Protein AF-A0A9X0KCF4-F1 (afdb_monomer_lite)

Sequence (65 aa):
MNMQFRWYGKEDPVSLSYIRQIPGLKGIVSAVYDVPAGDLWPEESIAHLKAEIERHDLAFEWERL

Secondary structure (DSSP, 8-state):
--EEEE---TT-SS-HHHHTTSTTEEEEE----SS-TTSPPPHHHHHHHHHHHHTTT-EEE----

Foldseek 3Di:
DAAEAEDAPPPGPQDLLNVLPDPPHAAYEYDQPVDDPPDDDDPVSVVVVQVRNVVSVHGYDDDDD

Radius of gyration: 11.93 Å; chains: 1; bounding box: 30×22×30 Å

pLDDT: mean 89.41, std 9.37, range [44.03, 95.56]

Structure (mmCIF, N/CA/C/O backbone):
data_AF-A0A9X0KCF4-F1
#
_entry.id   AF-A0A9X0KCF4-F1
#
loop_
_atom_site.group_PDB
_atom_site.id
_atom_site.type_symbol
_atom_site.label_atom_id
_atom_site.label_alt_id
_atom_site.label_comp_id
_atom_site.label_asym_id
_atom_site.label_entity_id
_atom_site.label_seq_id
_atom_site.pdbx_PDB_ins_code
_atom_site.Cartn_x
_atom_site.Cartn_y
_atom_site.Cartn_z
_atom_site.occupancy
_atom_site.B_iso_or_equiv
_atom_site.auth_seq_id
_atom_site.auth_comp_id
_atom_site.auth_asym_id
_atom_site.auth_atom_id
_atom_site.pdbx_PDB_model_num
ATOM 1 N N . MET A 1 1 ? 0.888 11.102 16.164 1.00 72.50 1 MET A N 1
ATOM 2 C CA . MET A 1 1 ? 1.335 9.737 15.821 1.00 72.50 1 MET A CA 1
ATOM 3 C C . MET A 1 1 ? 1.040 9.517 14.344 1.00 72.50 1 MET A C 1
ATOM 5 O O . MET A 1 1 ? -0.118 9.660 13.968 1.00 72.50 1 MET A O 1
ATOM 9 N N . ASN A 1 2 ? 2.051 9.242 13.518 1.00 79.62 2 ASN A N 1
ATOM 10 C CA . ASN A 1 2 ? 1.852 8.877 12.111 1.00 79.62 2 ASN A CA 1
ATOM 11 C C . ASN A 1 2 ? 1.784 7.353 12.031 1.00 79.62 2 ASN A C 1
ATOM 13 O O . ASN A 1 2 ? 2.815 6.692 12.010 1.00 79.62 2 ASN A O 1
ATOM 17 N N . MET A 1 3 ? 0.572 6.798 12.096 1.00 89.38 3 MET A N 1
ATOM 18 C CA . MET A 1 3 ? 0.380 5.351 12.056 1.00 89.38 3 MET A CA 1
ATOM 19 C C . MET A 1 3 ? 0.225 4.895 10.609 1.00 89.38 3 MET A C 1
ATOM 21 O O . MET A 1 3 ? -0.660 5.375 9.903 1.00 89.38 3 MET A O 1
ATOM 25 N N . GLN A 1 4 ? 1.083 3.980 10.182 1.00 91.94 4 GLN A N 1
ATOM 26 C CA . GLN A 1 4 ? 1.090 3.413 8.838 1.00 91.94 4 GLN A CA 1
ATOM 27 C C . GLN A 1 4 ? 0.981 1.891 8.926 1.00 91.94 4 GLN A C 1
ATOM 29 O O . GLN A 1 4 ? 1.365 1.297 9.935 1.00 91.94 4 GLN A O 1
ATOM 34 N N . PHE A 1 5 ? 0.456 1.267 7.876 1.00 94.06 5 PHE A N 1
ATOM 35 C CA . PHE A 1 5 ? 0.336 -0.184 7.781 1.00 94.06 5 PHE A CA 1
ATOM 36 C C . PHE A 1 5 ? 1.163 -0.684 6.604 1.00 94.06 5 PHE A C 1
ATOM 38 O O . PHE A 1 5 ? 1.072 -0.135 5.506 1.00 94.06 5 PHE A O 1
ATOM 45 N N . ARG A 1 6 ? 1.975 -1.720 6.826 1.00 94.62 6 ARG A N 1
ATOM 46 C CA . ARG A 1 6 ? 2.734 -2.344 5.745 1.00 94.62 6 ARG A CA 1
ATOM 47 C C . ARG A 1 6 ? 1.840 -3.331 5.010 1.00 94.62 6 ARG A C 1
ATOM 49 O O . ARG A 1 6 ? 1.387 -4.290 5.621 1.00 94.62 6 ARG A O 1
ATOM 56 N N . TRP A 1 7 ? 1.616 -3.099 3.725 1.00 95.44 7 TRP A N 1
ATOM 57 C CA . TRP A 1 7 ? 0.800 -3.967 2.880 1.00 95.44 7 TRP A CA 1
ATOM 58 C C . TRP A 1 7 ? 1.653 -4.564 1.764 1.00 95.44 7 TRP A C 1
ATOM 60 O O . TRP A 1 7 ? 2.388 -3.839 1.092 1.00 95.44 7 TRP A O 1
ATOM 70 N N . TYR A 1 8 ? 1.562 -5.876 1.562 1.00 93.56 8 TYR A N 1
ATOM 71 C CA . TYR A 1 8 ? 2.419 -6.617 0.625 1.00 93.56 8 TYR A CA 1
ATOM 72 C C . TYR A 1 8 ? 1.812 -6.786 -0.775 1.00 93.56 8 TYR A C 1
ATOM 74 O O . TYR A 1 8 ? 2.280 -7.597 -1.570 1.00 93.56 8 TYR A O 1
ATOM 82 N N . GLY A 1 9 ? 0.775 -6.014 -1.100 1.00 91.00 9 GLY A N 1
ATOM 83 C CA . GLY A 1 9 ? 0.077 -6.117 -2.376 1.00 91.00 9 GLY A CA 1
ATOM 84 C C . GLY A 1 9 ? -1.079 -7.116 -2.331 1.00 91.00 9 GLY A C 1
ATOM 85 O O . GLY A 1 9 ? -1.562 -7.503 -1.270 1.00 91.00 9 GLY A O 1
ATOM 86 N N . LYS A 1 10 ? -1.558 -7.532 -3.507 1.00 88.81 10 LYS A N 1
ATOM 87 C CA . LYS A 1 10 ? -2.775 -8.359 -3.636 1.00 88.81 10 LYS A CA 1
ATOM 88 C C . LYS A 1 10 ? -2.682 -9.737 -2.987 1.00 88.81 10 LYS A C 1
ATOM 90 O O . LYS A 1 10 ? -3.719 -10.315 -2.684 1.00 88.81 10 LYS A O 1
ATOM 95 N N . GLU A 1 11 ? -1.472 -10.250 -2.795 1.00 89.38 11 GLU A N 1
ATOM 96 C CA . GLU A 1 11 ? -1.246 -11.544 -2.145 1.00 89.38 11 GLU A CA 1
ATOM 97 C C . GLU A 1 11 ? -1.223 -11.448 -0.613 1.00 89.38 11 GLU A C 1
ATOM 99 O O . GLU A 1 11 ? -1.168 -12.471 0.069 1.00 89.38 11 GLU A O 1
ATOM 104 N N . ASP A 1 12 ? -1.290 -10.235 -0.055 1.00 93.25 12 ASP A N 1
ATOM 105 C CA . ASP A 1 12 ? -1.419 -10.043 1.384 1.00 93.25 12 ASP A CA 1
ATOM 106 C C . ASP A 1 12 ? -2.764 -10.619 1.868 1.00 93.25 12 ASP A C 1
ATOM 108 O O . ASP A 1 12 ? -3.820 -10.233 1.348 1.00 93.25 12 ASP A O 1
ATOM 112 N N . PRO A 1 13 ? -2.774 -11.519 2.872 1.00 95.12 13 PRO A N 1
ATOM 113 C CA . PRO A 1 13 ? -4.017 -12.059 3.417 1.00 95.12 13 PRO A CA 1
ATOM 114 C C . PRO A 1 13 ? -4.914 -10.972 4.030 1.00 95.12 13 PRO A C 1
ATOM 116 O O . PRO A 1 13 ? -6.120 -11.181 4.181 1.00 95.12 13 PRO A O 1
ATOM 119 N N . VAL A 1 14 ? -4.353 -9.813 4.390 1.00 95.06 14 VAL A N 1
ATOM 120 C CA . VAL A 1 14 ? -5.099 -8.669 4.907 1.00 95.06 14 VAL A CA 1
ATOM 121 C C . VAL A 1 14 ? -5.391 -7.688 3.770 1.00 95.06 14 VAL A C 1
ATOM 123 O O . VAL A 1 14 ? -4.537 -6.923 3.327 1.00 95.06 14 VAL A O 1
ATOM 126 N N . SER A 1 15 ? -6.643 -7.669 3.308 1.00 95.19 15 SER A N 1
ATOM 127 C CA . SER A 1 15 ? -7.065 -6.737 2.253 1.00 95.19 15 SER A CA 1
ATOM 128 C C . SER A 1 15 ? -7.040 -5.271 2.713 1.00 95.19 15 SER A C 1
ATOM 130 O O . SER A 1 15 ? -7.309 -4.974 3.882 1.00 95.19 15 SER A O 1
ATOM 132 N N . LEU A 1 16 ? -6.872 -4.341 1.769 1.00 94.75 16 LEU A N 1
ATOM 133 C CA . LEU A 1 16 ? -6.963 -2.895 2.017 1.00 94.75 16 LEU A CA 1
ATOM 134 C C . LEU A 1 16 ? -8.291 -2.471 2.667 1.00 94.75 16 LEU A C 1
ATOM 136 O O . LEU A 1 16 ? -8.295 -1.610 3.545 1.00 94.75 16 LEU A O 1
ATOM 140 N N . SER A 1 17 ? -9.406 -3.125 2.324 1.00 94.06 17 SER A N 1
ATOM 141 C CA . SER A 1 17 ? -10.712 -2.874 2.952 1.00 94.06 17 SER A CA 1
ATOM 142 C C . SER A 1 17 ? -10.733 -3.188 4.449 1.00 94.06 17 SER A C 1
ATOM 144 O O . SER A 1 17 ? -11.397 -2.486 5.209 1.00 94.06 17 SER A O 1
ATOM 146 N N . TYR A 1 18 ? -10.001 -4.218 4.885 1.00 95.56 18 TYR A N 1
ATOM 147 C CA . TYR A 1 18 ? -9.832 -4.519 6.310 1.00 95.56 18 TYR A CA 1
ATOM 148 C C . TYR A 1 18 ? -8.900 -3.503 6.968 1.00 95.56 18 TYR A C 1
ATOM 150 O O . TYR A 1 18 ? -9.219 -2.960 8.024 1.00 95.56 18 TYR A O 1
ATOM 158 N N . ILE A 1 19 ? -7.778 -3.191 6.316 1.00 95.19 19 ILE A N 1
ATOM 159 C CA . ILE A 1 19 ? -6.784 -2.243 6.830 1.00 95.19 19 ILE A CA 1
ATOM 160 C C . ILE A 1 19 ? -7.403 -0.852 7.052 1.00 95.19 19 ILE A C 1
ATOM 162 O O . ILE A 1 19 ? -7.133 -0.204 8.064 1.00 95.19 19 ILE A O 1
ATOM 166 N N . ARG A 1 20 ? -8.310 -0.415 6.169 1.00 93.56 20 ARG A N 1
ATOM 167 C CA . ARG A 1 20 ? -9.012 0.876 6.267 1.00 93.56 20 ARG A CA 1
ATOM 168 C C . ARG A 1 20 ? -9.819 1.063 7.557 1.00 93.56 20 ARG A C 1
ATOM 170 O O . ARG A 1 20 ? -10.084 2.206 7.939 1.00 93.56 20 ARG A O 1
ATOM 177 N N . GLN A 1 21 ? -10.194 -0.028 8.225 1.00 94.56 21 GLN A N 1
ATOM 178 C CA . GLN A 1 21 ? -10.978 -0.008 9.463 1.00 94.56 21 GLN A CA 1
ATOM 179 C C . GLN A 1 21 ? -10.137 0.325 10.705 1.00 94.56 21 GLN A C 1
ATOM 181 O O . GLN A 1 21 ? -10.707 0.607 11.758 1.00 94.56 21 GLN A O 1
ATOM 186 N N . ILE A 1 22 ? -8.801 0.312 10.608 1.00 93.81 22 ILE A N 1
ATOM 187 C CA . ILE A 1 22 ? -7.908 0.579 11.740 1.00 93.81 22 ILE A CA 1
ATOM 188 C C . ILE A 1 22 ? -8.047 2.051 12.185 1.00 93.81 22 ILE A C 1
ATOM 190 O O . ILE A 1 22 ? -7.731 2.965 11.413 1.00 93.81 22 ILE A O 1
ATOM 194 N N . PRO A 1 23 ? -8.467 2.323 13.436 1.00 93.12 23 PRO A N 1
ATOM 195 C CA . PRO A 1 23 ? -8.632 3.689 13.923 1.00 93.12 23 PRO A CA 1
ATOM 196 C C . PRO A 1 23 ? -7.308 4.455 13.947 1.00 93.12 23 PRO A C 1
ATOM 198 O O . PRO A 1 23 ? -6.331 4.013 14.543 1.00 93.12 23 PRO A O 1
ATOM 201 N N . GLY A 1 24 ? -7.281 5.638 13.332 1.00 89.38 24 GLY A N 1
ATOM 202 C CA . GLY A 1 24 ? -6.102 6.510 13.333 1.00 89.38 24 GLY A CA 1
ATOM 203 C C . GLY A 1 24 ? -5.016 6.138 12.320 1.00 89.38 24 GLY A C 1
ATOM 204 O O . GLY A 1 24 ? -3.966 6.782 12.320 1.00 89.38 24 GLY A O 1
ATOM 205 N N . LEU A 1 25 ? -5.258 5.148 11.451 1.00 92.19 25 LEU A N 1
ATOM 206 C CA . LEU A 1 25 ? -4.367 4.840 10.336 1.00 92.19 25 LEU A CA 1
ATOM 207 C C . LEU A 1 25 ? -4.305 6.023 9.358 1.00 92.19 25 LEU A C 1
ATOM 209 O O . LEU A 1 25 ? -5.331 6.590 8.982 1.00 92.19 25 LEU A O 1
ATOM 213 N N . LYS A 1 26 ? -3.088 6.411 8.972 1.00 85.50 26 LYS A N 1
ATOM 214 C CA . LYS A 1 26 ? -2.818 7.544 8.078 1.00 85.50 26 LYS A CA 1
ATOM 215 C C . LYS A 1 26 ? -2.472 7.121 6.657 1.00 85.50 26 LYS A C 1
ATOM 217 O O . LYS A 1 26 ? -2.732 7.893 5.744 1.00 85.50 26 LYS A O 1
ATOM 222 N N . GLY A 1 27 ? -1.933 5.921 6.465 1.00 90.69 27 GLY A N 1
ATOM 223 C CA . GLY A 1 27 ? -1.561 5.452 5.138 1.00 90.69 27 GLY A CA 1
ATOM 224 C C . GLY A 1 27 ? -0.989 4.044 5.119 1.00 90.69 27 GLY A C 1
ATOM 225 O O . GLY A 1 27 ? -0.870 3.375 6.150 1.00 90.69 27 GLY A O 1
ATOM 226 N N . ILE A 1 28 ? -0.635 3.624 3.915 1.00 94.38 28 ILE A N 1
ATOM 227 C CA . ILE A 1 28 ? -0.000 2.359 3.592 1.00 94.38 28 ILE A CA 1
ATOM 228 C C . ILE A 1 28 ? 1.447 2.613 3.198 1.00 94.38 28 ILE A C 1
ATOM 230 O O . ILE A 1 28 ? 1.733 3.503 2.399 1.00 94.38 28 ILE A O 1
ATOM 234 N N . VAL A 1 29 ? 2.330 1.764 3.714 1.00 93.56 29 VAL A N 1
ATOM 235 C CA . VAL A 1 29 ? 3.689 1.584 3.204 1.00 93.56 29 VAL A CA 1
ATOM 236 C C . VAL A 1 29 ? 3.715 0.276 2.428 1.00 93.56 29 VAL A C 1
ATOM 238 O O . VAL A 1 29 ? 3.269 -0.760 2.922 1.00 93.56 29 VAL A O 1
ATOM 241 N N . SER A 1 30 ? 4.228 0.307 1.207 1.00 92.94 30 SER A N 1
ATOM 242 C CA . SER A 1 30 ? 4.323 -0.880 0.358 1.00 92.94 30 SER A CA 1
ATOM 243 C C . SER A 1 30 ? 5.553 -0.797 -0.545 1.00 92.94 30 SER A C 1
ATOM 245 O O . SER A 1 30 ? 6.281 0.196 -0.519 1.00 92.94 30 SER A O 1
ATOM 247 N N . ALA A 1 31 ? 5.810 -1.860 -1.300 1.00 91.94 31 ALA A N 1
ATOM 248 C CA . ALA A 1 31 ? 6.905 -1.940 -2.251 1.00 91.94 31 ALA A CA 1
ATOM 249 C C . ALA A 1 31 ? 6.420 -2.459 -3.604 1.00 91.94 31 ALA A C 1
ATOM 251 O O . ALA A 1 31 ? 5.350 -3.053 -3.723 1.00 91.94 31 ALA A O 1
ATOM 252 N N . VAL A 1 32 ? 7.234 -2.219 -4.624 1.00 90.94 32 VAL A N 1
ATOM 253 C CA . VAL A 1 32 ? 7.040 -2.755 -5.967 1.00 90.94 32 VAL A CA 1
ATOM 254 C C . VAL A 1 32 ? 7.703 -4.138 -6.011 1.00 90.94 32 VAL A C 1
ATOM 256 O O . VAL A 1 32 ? 8.910 -4.255 -5.807 1.00 90.94 32 VAL A O 1
ATOM 259 N N . TYR A 1 33 ? 6.895 -5.192 -6.169 1.00 88.50 33 TYR A N 1
ATOM 260 C CA . TYR A 1 33 ? 7.318 -6.600 -6.042 1.00 88.50 33 TYR A CA 1
ATOM 261 C C . TYR A 1 33 ? 7.502 -7.321 -7.387 1.00 88.50 33 TYR A C 1
ATOM 263 O O . TYR A 1 33 ? 7.936 -8.469 -7.415 1.00 88.50 33 TYR A O 1
ATOM 271 N N . ASP A 1 34 ? 7.162 -6.667 -8.496 1.00 86.94 34 ASP A N 1
ATOM 272 C CA . ASP A 1 34 ? 7.307 -7.165 -9.869 1.00 86.94 34 ASP A CA 1
ATOM 273 C C . ASP A 1 34 ? 8.715 -6.938 -10.447 1.00 86.94 34 ASP A C 1
ATOM 275 O O . ASP A 1 34 ? 8.991 -7.379 -11.564 1.00 86.94 34 ASP A O 1
ATOM 279 N N . VAL A 1 35 ? 9.620 -6.303 -9.691 1.00 89.25 35 VAL A N 1
ATOM 280 C CA . VAL A 1 35 ? 11.002 -6.039 -10.110 1.00 89.25 35 VAL A CA 1
ATOM 281 C C . VAL A 1 35 ? 12.048 -6.686 -9.196 1.00 89.25 35 VAL A C 1
ATOM 283 O O . VAL A 1 35 ? 11.864 -6.730 -7.975 1.00 89.25 35 VAL A O 1
ATOM 286 N N . PRO A 1 36 ? 13.166 -7.184 -9.758 1.00 91.19 36 PRO A N 1
ATOM 287 C CA . PRO A 1 36 ? 14.284 -7.697 -8.976 1.00 91.19 36 PRO A CA 1
ATOM 288 C C . PRO A 1 36 ? 14.905 -6.650 -8.046 1.00 91.19 36 PRO A C 1
ATOM 290 O O . PRO A 1 36 ? 14.899 -5.445 -8.299 1.00 91.19 36 PRO A O 1
ATOM 293 N N . ALA A 1 37 ? 15.515 -7.130 -6.963 1.00 89.38 37 ALA A N 1
ATOM 294 C CA . ALA A 1 37 ? 16.272 -6.272 -6.064 1.00 89.38 37 ALA A CA 1
ATOM 295 C C . ALA A 1 37 ? 17.480 -5.654 -6.787 1.00 89.38 37 ALA A C 1
ATOM 297 O O . ALA A 1 37 ? 18.278 -6.367 -7.392 1.00 89.38 37 ALA A O 1
ATOM 298 N N . GLY A 1 38 ? 17.633 -4.336 -6.660 1.00 90.31 38 GLY A N 1
ATOM 299 C CA . GLY A 1 38 ? 18.697 -3.570 -7.314 1.00 90.31 38 GLY A CA 1
ATOM 300 C C . GLY A 1 38 ? 18.270 -2.905 -8.623 1.00 90.31 38 GLY A C 1
ATOM 301 O O . GLY A 1 38 ? 18.967 -1.997 -9.072 1.00 90.31 38 GLY A O 1
ATOM 302 N N . ASP A 1 39 ? 17.117 -3.285 -9.178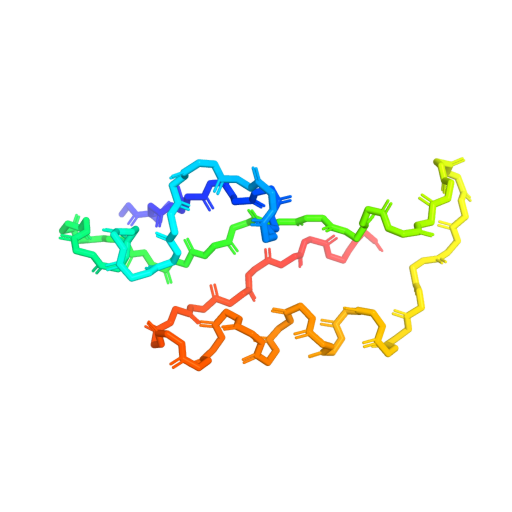 1.00 91.56 39 ASP A N 1
ATOM 303 C CA . ASP A 1 39 ? 16.559 -2.633 -10.358 1.00 91.56 39 ASP A CA 1
ATOM 304 C C . ASP A 1 39 ? 15.726 -1.398 -9.989 1.00 91.56 39 ASP A C 1
ATOM 306 O O . ASP A 1 39 ? 15.169 -1.272 -8.892 1.00 91.56 39 ASP A O 1
ATOM 310 N N . LEU A 1 40 ? 15.646 -0.462 -10.937 1.00 91.50 40 LEU A N 1
ATOM 311 C CA . LEU A 1 40 ? 14.813 0.732 -10.822 1.00 91.50 40 LEU A CA 1
ATOM 312 C C . LEU A 1 40 ? 13.333 0.355 -10.852 1.00 91.50 40 LEU A C 1
ATOM 314 O O . LEU A 1 40 ? 12.888 -0.406 -11.709 1.00 91.50 40 LEU A O 1
ATOM 318 N N . TRP A 1 41 ? 12.561 0.951 -9.947 1.00 92.06 41 TRP A N 1
ATOM 319 C CA . TRP A 1 41 ? 11.113 0.782 -9.927 1.00 92.06 41 TRP A CA 1
ATOM 320 C C . TRP A 1 41 ? 10.476 1.505 -11.121 1.00 92.06 41 TRP A C 1
ATOM 322 O O . TRP A 1 41 ? 10.683 2.714 -11.271 1.00 92.06 41 TRP A O 1
ATOM 332 N N . PRO A 1 42 ? 9.687 0.809 -11.958 1.00 92.69 42 PRO A N 1
ATOM 333 C CA . PRO A 1 42 ? 8.984 1.431 -13.066 1.00 92.69 42 PRO A CA 1
ATOM 33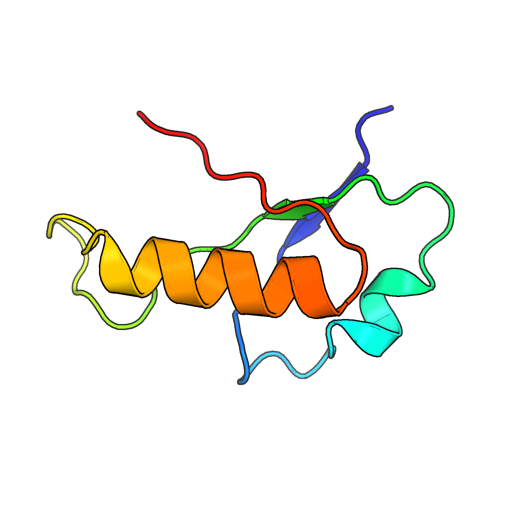4 C C . PRO A 1 42 ? 7.949 2.428 -12.547 1.00 92.69 42 PRO A C 1
ATOM 336 O O . PRO A 1 42 ? 7.196 2.130 -11.616 1.00 92.69 42 PRO A O 1
ATOM 339 N N . GLU A 1 43 ? 7.860 3.598 -13.181 1.00 91.81 43 GLU A N 1
ATOM 340 C CA . GLU A 1 43 ? 6.866 4.615 -12.810 1.00 91.81 43 GLU A CA 1
ATOM 341 C C . GLU A 1 43 ? 5.432 4.073 -12.902 1.00 91.81 43 GLU A C 1
ATOM 343 O O . GLU A 1 43 ? 4.595 4.395 -12.061 1.00 91.81 43 GLU A O 1
ATOM 348 N N . GLU A 1 44 ? 5.161 3.203 -13.879 1.00 92.75 44 GLU A N 1
ATOM 349 C CA . GLU A 1 44 ? 3.860 2.555 -14.055 1.00 92.75 44 GLU A CA 1
ATOM 350 C C . GLU A 1 44 ? 3.502 1.640 -12.875 1.00 92.75 44 GLU A C 1
ATOM 352 O O . GLU A 1 44 ? 2.383 1.718 -12.365 1.00 92.75 44 GLU A O 1
ATOM 357 N N . SER A 1 45 ? 4.447 0.830 -12.383 1.00 92.06 45 SER A N 1
ATOM 358 C CA . SER A 1 45 ? 4.220 -0.058 -11.235 1.00 92.06 45 SER A CA 1
ATOM 359 C C . SER A 1 45 ? 3.957 0.744 -9.956 1.00 92.06 45 SER A C 1
ATOM 361 O O . SER A 1 45 ? 3.037 0.426 -9.199 1.00 92.06 45 SER A O 1
ATOM 363 N N . ILE A 1 46 ? 4.692 1.845 -9.746 1.00 92.06 46 ILE A N 1
ATOM 364 C CA . ILE A 1 46 ? 4.449 2.778 -8.633 1.00 92.06 46 ILE A CA 1
ATOM 365 C C . ILE A 1 46 ? 3.061 3.422 -8.765 1.00 92.06 46 ILE A C 1
ATOM 367 O O . ILE A 1 46 ? 2.310 3.487 -7.789 1.00 92.06 46 ILE A O 1
ATOM 371 N N . ALA A 1 47 ? 2.699 3.892 -9.962 1.00 92.94 47 ALA A N 1
ATOM 372 C CA . ALA A 1 47 ? 1.414 4.533 -10.220 1.00 92.94 47 ALA A CA 1
ATOM 373 C C . ALA A 1 47 ? 0.237 3.568 -10.023 1.00 92.94 47 ALA A C 1
ATOM 375 O O . ALA A 1 47 ? -0.774 3.952 -9.435 1.00 92.94 47 ALA A O 1
ATOM 376 N N . HIS A 1 48 ? 0.376 2.311 -10.453 1.00 93.12 48 HIS A N 1
ATOM 377 C CA . HIS A 1 48 ? -0.617 1.265 -10.218 1.00 93.12 48 HIS A CA 1
ATOM 378 C C . HIS A 1 48 ? -0.796 1.020 -8.720 1.00 93.12 48 HIS A C 1
ATOM 380 O O . HIS A 1 48 ? -1.923 1.059 -8.226 1.00 93.12 48 HIS A O 1
ATOM 386 N N . LEU A 1 49 ? 0.301 0.813 -7.987 1.00 93.25 49 LEU A N 1
ATOM 387 C CA . LEU A 1 49 ? 0.265 0.561 -6.547 1.00 93.25 49 LEU A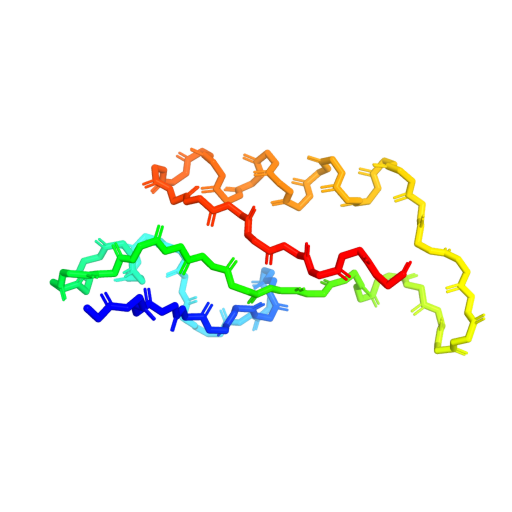 CA 1
ATOM 388 C C . LEU A 1 49 ? -0.405 1.715 -5.792 1.00 93.25 49 LEU A C 1
ATOM 390 O O . LEU A 1 49 ? -1.289 1.490 -4.964 1.00 93.25 49 LEU A O 1
ATOM 394 N N . LYS A 1 50 ? -0.045 2.953 -6.148 1.00 93.56 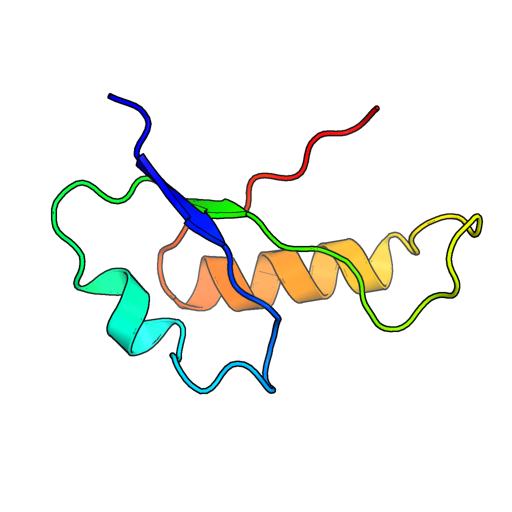50 LYS A N 1
ATOM 395 C CA . LYS A 1 50 ? -0.676 4.164 -5.624 1.00 93.56 50 LYS A CA 1
ATOM 396 C C . LYS A 1 50 ? -2.178 4.183 -5.901 1.00 93.56 50 LYS A C 1
ATOM 398 O O . LYS A 1 50 ? -2.958 4.363 -4.971 1.00 93.56 50 LYS A O 1
ATOM 403 N N . ALA A 1 51 ? -2.583 3.966 -7.152 1.00 94.50 51 ALA A N 1
ATOM 404 C CA . ALA A 1 51 ? -3.987 3.982 -7.545 1.00 94.50 51 ALA A CA 1
ATOM 405 C C . ALA A 1 51 ? -4.802 2.904 -6.815 1.00 94.50 51 ALA A C 1
ATOM 407 O O . ALA A 1 51 ? -5.939 3.157 -6.425 1.00 94.50 51 ALA A O 1
ATOM 408 N N . GLU A 1 52 ? -4.231 1.718 -6.603 1.00 93.81 52 GLU A N 1
ATOM 409 C CA . GLU A 1 52 ? -4.900 0.639 -5.874 1.00 93.81 52 GLU A CA 1
ATOM 410 C C . GLU A 1 52 ? -5.134 1.013 -4.407 1.00 93.81 52 GLU A C 1
ATOM 412 O O . GLU A 1 52 ? -6.228 0.819 -3.889 1.00 93.81 52 GLU A O 1
ATOM 417 N N . ILE A 1 53 ? -4.144 1.612 -3.747 1.00 93.56 53 ILE A N 1
ATOM 418 C CA . ILE A 1 53 ? -4.253 2.050 -2.351 1.00 93.56 53 ILE A CA 1
ATOM 419 C C . ILE A 1 53 ? -5.244 3.217 -2.213 1.00 93.56 53 ILE A C 1
ATOM 421 O O . ILE A 1 53 ? -6.116 3.190 -1.340 1.00 93.56 53 ILE A O 1
ATOM 425 N N . GLU A 1 54 ? -5.163 4.209 -3.102 1.00 93.50 54 GLU A N 1
ATOM 426 C CA . GLU A 1 54 ? -6.032 5.392 -3.080 1.00 93.50 54 GLU A CA 1
ATOM 427 C C . GLU A 1 54 ? -7.502 5.051 -3.363 1.00 93.50 54 GLU A C 1
ATOM 429 O O . GLU A 1 54 ? -8.393 5.679 -2.792 1.00 93.50 54 GLU A O 1
ATOM 434 N N . ARG A 1 55 ? -7.785 4.003 -4.152 1.00 94.19 55 ARG A N 1
ATOM 435 C CA . ARG A 1 55 ? -9.152 3.471 -4.348 1.00 94.19 55 ARG A CA 1
ATOM 436 C C . ARG A 1 55 ? -9.819 2.990 -3.058 1.00 94.19 55 ARG A C 1
ATOM 438 O O . ARG A 1 55 ? -11.042 2.883 -3.024 1.00 94.19 55 ARG A O 1
ATOM 445 N N . HIS A 1 56 ? -9.040 2.688 -2.021 1.00 93.06 56 HIS A N 1
ATOM 446 C CA . HIS A 1 56 ? -9.530 2.271 -0.707 1.00 93.06 56 HIS A CA 1
ATOM 447 C C . HIS A 1 56 ? -9.495 3.404 0.336 1.00 93.06 56 HIS A C 1
ATOM 449 O O . HIS A 1 56 ? -9.554 3.131 1.537 1.00 93.06 56 HIS A O 1
ATOM 455 N N . ASP A 1 57 ? -9.405 4.667 -0.098 1.00 90.19 57 ASP A N 1
ATOM 456 C CA . ASP A 1 57 ? -9.329 5.856 0.764 1.00 90.19 57 ASP A CA 1
ATOM 457 C C . ASP A 1 57 ? -8.136 5.826 1.739 1.00 90.19 57 ASP A C 1
ATOM 459 O O . ASP A 1 57 ? -8.230 6.280 2.886 1.00 90.19 57 ASP A O 1
ATOM 463 N N . LEU A 1 58 ? -7.015 5.254 1.297 1.00 91.88 58 LEU A N 1
ATOM 464 C CA . LEU A 1 58 ? -5.751 5.197 2.026 1.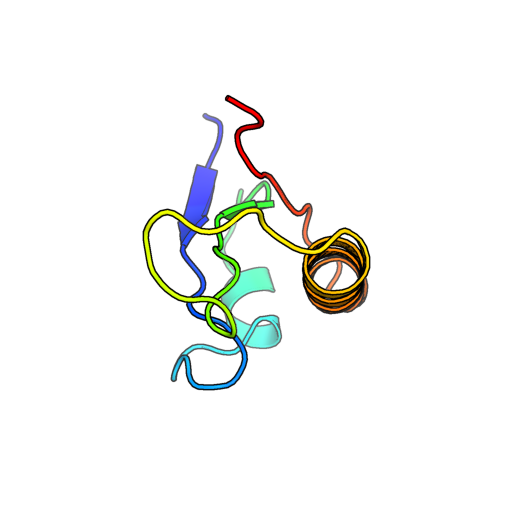00 91.88 58 LEU A CA 1
ATOM 465 C C . LEU A 1 58 ? -4.690 6.011 1.275 1.00 91.88 58 LEU A C 1
ATOM 467 O O . LEU A 1 58 ? -4.673 6.035 0.049 1.00 91.88 58 LEU A O 1
ATOM 471 N N . ALA A 1 59 ? -3.789 6.673 2.002 1.00 88.88 59 ALA A N 1
ATOM 472 C CA . ALA A 1 59 ? -2.648 7.354 1.392 1.00 88.88 59 ALA A CA 1
ATOM 473 C C . ALA A 1 59 ? -1.515 6.355 1.126 1.00 88.88 59 ALA A C 1
ATOM 475 O O . ALA A 1 59 ? -1.203 5.544 1.999 1.00 88.88 59 ALA A O 1
ATOM 476 N N . PH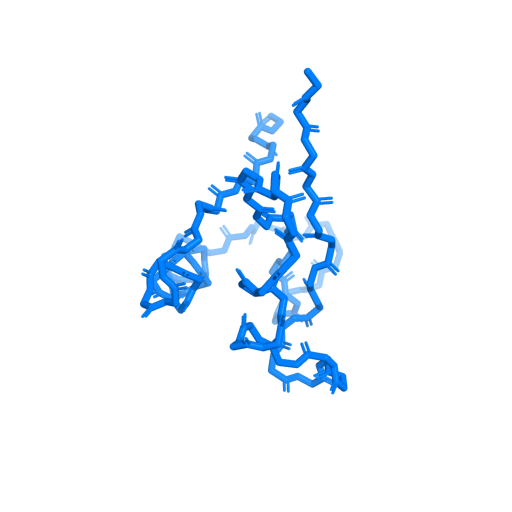E A 1 60 ? -0.889 6.420 -0.049 1.00 86.88 60 PHE A N 1
ATOM 477 C CA . PHE A 1 60 ? 0.320 5.655 -0.347 1.00 86.88 60 PHE A CA 1
ATOM 478 C C . PHE A 1 60 ? 1.563 6.483 -0.021 1.00 86.88 60 PHE A C 1
ATOM 480 O O . PHE A 1 60 ? 1.814 7.509 -0.654 1.00 86.88 60 PHE A O 1
ATOM 487 N N . GLU A 1 61 ? 2.342 6.013 0.948 1.00 80.12 61 GLU A N 1
ATOM 488 C CA . GLU A 1 61 ? 3.622 6.599 1.332 1.00 80.12 61 GLU A CA 1
ATOM 489 C C . GLU A 1 61 ? 4.739 5.663 0.860 1.00 80.12 61 GLU A C 1
ATOM 491 O O . GLU A 1 61 ? 4.838 4.517 1.308 1.00 80.12 61 GLU A O 1
ATOM 496 N N . TRP A 1 62 ? 5.584 6.150 -0.049 1.00 73.12 62 TRP A N 1
ATOM 497 C CA . TRP A 1 62 ? 6.826 5.482 -0.431 1.00 73.12 62 TRP A CA 1
ATOM 498 C C . TRP A 1 62 ? 7.987 6.451 -0.250 1.00 73.12 62 TRP A C 1
ATOM 500 O O . TRP A 1 62 ? 7.907 7.623 -0.623 1.00 73.12 62 TRP A O 1
ATOM 510 N N . GLU A 1 63 ? 9.062 5.970 0.367 1.00 60.41 63 GLU A N 1
ATOM 511 C CA . GLU A 1 63 ? 10.246 6.783 0.603 1.00 60.41 63 GLU A CA 1
ATOM 512 C C . GLU A 1 63 ? 11.066 6.811 -0.687 1.00 60.41 63 GLU A C 1
ATOM 514 O O . GLU A 1 63 ? 11.645 5.810 -1.112 1.00 60.41 63 GLU A O 1
ATOM 519 N N . ARG A 1 64 ? 11.047 7.962 -1.358 1.00 53.34 64 ARG A N 1
ATOM 520 C CA . ARG A 1 64 ? 11.907 8.226 -2.506 1.00 53.34 64 ARG A CA 1
ATOM 521 C C . ARG A 1 64 ? 13.302 8.528 -1.954 1.00 53.34 64 ARG A C 1
ATOM 523 O O . ARG A 1 64 ? 13.533 9.644 -1.494 1.00 53.34 64 ARG A O 1
ATOM 530 N N . LEU A 1 65 ? 14.163 7.509 -1.916 1.00 44.03 65 LEU A N 1
ATOM 531 C CA . LEU A 1 65 ? 15.597 7.679 -1.648 1.00 44.03 65 LEU A CA 1
ATOM 532 C C . LEU A 1 65 ? 16.246 8.575 -2.710 1.00 44.03 65 LEU A C 1
ATOM 534 O O . LEU A 1 65 ? 15.842 8.476 -3.895 1.00 44.03 65 LEU A O 1
#